Protein AF-A0A7L4UNH4-F1 (afdb_monomer_lite)

Organism: Balneicella halophila (NCBI:txid1537566)

pLDDT: mean 81.83, std 10.41, range [56.84, 92.81]

Sequence (90 aa):
MFNFDFSVDHQLRPRIKLDRELLLFPRMFLEGEYEYRADFGWVNDLENDKDYEGEHGWTLGLSYMISRNFSLHANYDNDTKWGGGLSIRF

Radius of gyration: 17.51 Å; chains: 1; bounding box: 43×22×44 Å

Foldseek 3Di:
DWDWDWDQDPQRWIKIKIWDWDDPDPFKIKIKIKIWIKHQCPRHDDPPPDRIDIDIKIKIKMKGDPDPFWIKIKMAIPPPGIDIDIGGHD

Secondary structure (DSSP, 8-state):
-EEEEEEE-TTS-EEEEEEEEEEEETTEEEEEEEEEEEE-SSSS--TTS-S-EEEEEEEEEEEEEEETTEEEEEEEETTT--EEEEEE--

Structure (mmCIF, N/CA/C/O backbone):
data_AF-A0A7L4UNH4-F1
#
_entry.id   AF-A0A7L4UNH4-F1
#
loop_
_atom_site.group_PDB
_atom_site.id
_atom_site.type_symbol
_atom_site.label_atom_id
_atom_site.label_alt_id
_atom_site.label_comp_id
_atom_site.label_asym_id
_atom_site.label_entity_id
_atom_site.label_seq_id
_atom_site.pdbx_PDB_ins_code
_atom_site.Cartn_x
_atom_site.Cartn_y
_atom_site.Cartn_z
_atom_site.occupancy
_atom_site.B_iso_or_equiv
_atom_site.auth_seq_id
_atom_site.auth_comp_id
_atom_site.auth_asym_id
_atom_site.auth_atom_id
_atom_site.pdbx_PDB_model_num
ATOM 1 N N . MET A 1 1 ? -12.617 -1.233 -3.200 1.00 67.38 1 MET A N 1
ATOM 2 C CA . MET A 1 1 ? -12.890 -0.874 -4.619 1.00 67.38 1 MET A CA 1
ATOM 3 C C . MET A 1 1 ? -11.791 -1.452 -5.514 1.00 67.38 1 MET A C 1
ATOM 5 O O . MET A 1 1 ? -10.797 -1.924 -4.977 1.00 67.38 1 MET A O 1
ATOM 9 N N . PHE A 1 2 ? -11.986 -1.522 -6.834 1.00 80.81 2 PHE A N 1
ATOM 10 C CA . PHE A 1 2 ? -10.963 -1.983 -7.786 1.00 80.81 2 PHE A CA 1
ATOM 11 C C . PHE A 1 2 ? -10.631 -0.845 -8.734 1.00 80.81 2 PHE A C 1
ATOM 13 O O . PHE A 1 2 ? -11.532 -0.405 -9.447 1.00 80.81 2 PHE A O 1
ATOM 20 N N . ASN A 1 3 ? -9.376 -0.408 -8.730 1.00 80.38 3 ASN A N 1
ATOM 21 C CA . ASN A 1 3 ? -8.878 0.600 -9.650 1.00 80.38 3 ASN A CA 1
ATOM 22 C C . ASN A 1 3 ? -7.721 0.018 -10.459 1.00 80.38 3 ASN A C 1
ATOM 24 O O . ASN A 1 3 ? -6.912 -0.766 -9.963 1.00 80.38 3 ASN A O 1
ATOM 28 N N . PHE A 1 4 ? -7.693 0.385 -11.730 1.00 82.38 4 PHE A N 1
ATOM 29 C CA . PHE A 1 4 ? -6.623 0.054 -12.648 1.00 82.38 4 PHE A CA 1
ATOM 30 C C . PHE A 1 4 ? -6.227 1.346 -13.338 1.00 82.38 4 PHE A C 1
ATOM 32 O O . PHE A 1 4 ? -7.006 1.880 -14.130 1.00 82.38 4 PHE A O 1
ATOM 39 N N . ASP A 1 5 ? -5.030 1.819 -13.034 1.00 80.75 5 ASP A N 1
ATOM 40 C CA . ASP A 1 5 ? -4.4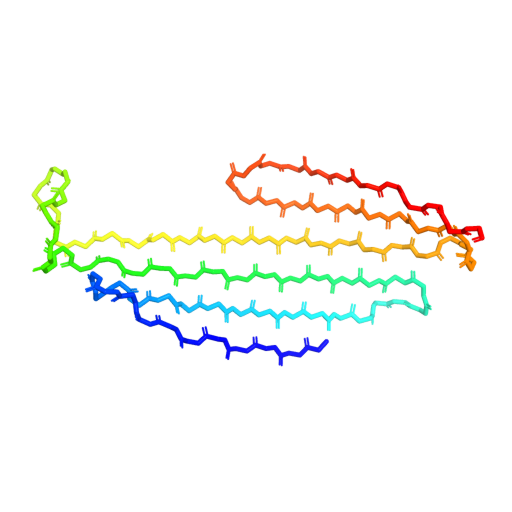80 3.034 -13.598 1.00 80.75 5 ASP A CA 1
ATOM 41 C C . ASP A 1 5 ? -3.323 2.671 -14.523 1.00 80.75 5 ASP A C 1
ATOM 43 O O . ASP A 1 5 ? -2.328 2.059 -14.129 1.00 80.75 5 ASP A O 1
ATOM 47 N N . PHE A 1 6 ? -3.463 3.058 -15.786 1.00 78.50 6 PHE A N 1
ATOM 48 C CA . PHE A 1 6 ? -2.397 2.980 -16.770 1.00 78.50 6 PHE A CA 1
ATOM 49 C C . PHE A 1 6 ? -1.916 4.393 -17.068 1.00 78.50 6 PHE A C 1
ATOM 51 O O . PHE A 1 6 ? -2.693 5.240 -17.510 1.00 78.50 6 PHE A O 1
ATOM 58 N N . SER A 1 7 ? -0.634 4.641 -16.834 1.00 79.00 7 SER A N 1
ATOM 59 C CA . SER A 1 7 ? -0.005 5.922 -17.124 1.00 79.00 7 SER A CA 1
ATOM 60 C C . SER A 1 7 ? 1.291 5.702 -17.884 1.00 79.00 7 SER A C 1
ATOM 62 O O . SER A 1 7 ? 2.015 4.744 -17.634 1.00 79.00 7 SER A O 1
ATOM 64 N N . VAL A 1 8 ? 1.592 6.593 -18.820 1.00 74.69 8 VAL A N 1
ATOM 65 C CA . VAL A 1 8 ? 2.869 6.608 -19.532 1.00 74.69 8 VAL A CA 1
ATOM 66 C C . VAL A 1 8 ? 3.517 7.944 -19.234 1.00 74.69 8 VAL A C 1
ATOM 68 O O . VAL A 1 8 ? 2.960 8.996 -19.546 1.00 74.69 8 VAL A O 1
ATOM 71 N N . ASP A 1 9 ? 4.670 7.890 -18.578 1.00 71.75 9 ASP A N 1
ATOM 72 C CA . ASP A 1 9 ? 5.434 9.083 -18.232 1.00 71.75 9 ASP A CA 1
ATOM 73 C C . ASP A 1 9 ? 6.104 9.697 -19.478 1.00 71.75 9 ASP A C 1
ATOM 75 O O . ASP A 1 9 ? 6.247 9.045 -20.516 1.00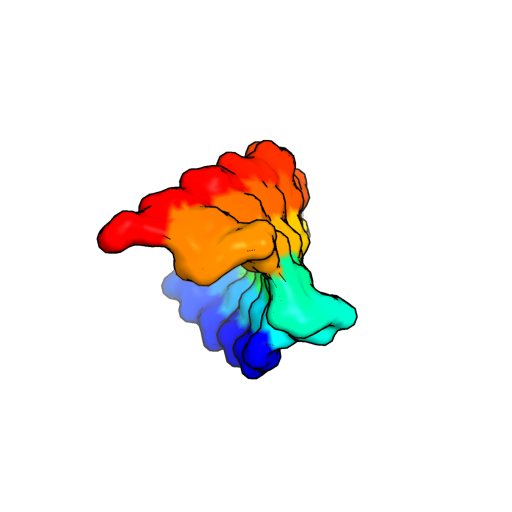 71.75 9 ASP A O 1
ATOM 79 N N . HIS A 1 10 ? 6.581 10.938 -19.358 1.00 66.31 10 HIS A N 1
ATOM 80 C CA . HIS A 1 10 ? 7.350 11.665 -20.379 1.00 66.31 10 HIS A CA 1
ATOM 81 C C . HIS A 1 10 ? 8.523 10.842 -20.943 1.00 66.31 10 HIS A C 1
ATOM 83 O O . HIS A 1 10 ? 8.892 10.989 -22.104 1.00 66.31 10 HIS A O 1
ATOM 89 N N . GLN A 1 11 ? 9.117 9.971 -20.125 1.00 64.75 11 GLN A N 1
ATOM 90 C CA . GLN A 1 11 ? 10.236 9.109 -20.516 1.00 64.75 11 GLN A CA 1
ATOM 91 C C . GLN A 1 11 ? 9.799 7.792 -21.182 1.00 64.75 11 GLN A C 1
ATOM 93 O O . GLN A 1 11 ? 10.604 6.876 -21.285 1.00 64.75 11 GLN A O 1
ATOM 98 N N . LEU A 1 12 ? 8.536 7.670 -21.618 1.00 74.00 12 LEU A N 1
ATOM 99 C CA . LEU A 1 12 ? 7.974 6.449 -22.218 1.00 74.00 12 LEU A CA 1
ATOM 100 C C . LEU A 1 12 ? 8.078 5.220 -21.307 1.00 74.00 12 LEU A C 1
ATOM 102 O O . LEU A 1 12 ? 8.174 4.090 -21.780 1.00 74.00 12 LEU A O 1
ATOM 106 N N . ARG A 1 13 ? 8.022 5.444 -19.993 1.00 77.69 13 ARG A N 1
ATOM 107 C CA . ARG A 1 13 ? 8.010 4.386 -18.982 1.00 77.69 13 ARG A CA 1
ATOM 108 C C . ARG A 1 13 ? 6.563 4.080 -18.617 1.00 77.69 13 ARG A C 1
ATOM 110 O O . ARG A 1 13 ? 5.988 4.824 -17.811 1.00 77.69 13 ARG A O 1
ATOM 117 N N . PRO A 1 14 ? 5.911 3.080 -19.238 1.00 78.50 14 PRO A N 1
ATOM 118 C CA . PRO A 1 14 ? 4.574 2.700 -18.833 1.00 78.50 14 PRO A CA 1
ATOM 119 C C . PRO A 1 14 ? 4.595 2.219 -17.387 1.00 78.50 14 PRO A C 1
ATOM 121 O O . PRO A 1 14 ? 5.382 1.359 -16.985 1.00 78.50 14 PRO A O 1
ATOM 124 N N . ARG A 1 15 ? 3.684 2.794 -16.617 1.00 82.94 15 ARG A N 1
ATOM 125 C CA . ARG A 1 15 ? 3.376 2.440 -15.247 1.00 82.94 15 ARG A CA 1
ATOM 126 C C . ARG A 1 15 ? 1.959 1.897 -15.215 1.00 82.94 15 ARG A C 1
ATOM 128 O O . ARG A 1 15 ? 1.005 2.576 -15.595 1.00 82.94 15 ARG A O 1
ATOM 135 N N . ILE A 1 16 ? 1.843 0.666 -14.755 1.00 84.12 16 ILE A N 1
ATOM 136 C CA . ILE A 1 16 ? 0.583 0.001 -14.476 1.00 84.12 16 ILE A CA 1
ATOM 137 C C . ILE A 1 16 ? 0.438 -0.032 -12.963 1.00 84.12 16 ILE A C 1
ATOM 139 O O . ILE A 1 16 ? 1.284 -0.601 -12.281 1.00 84.12 16 ILE A O 1
ATOM 143 N N . LYS A 1 17 ? -0.629 0.562 -12.445 1.00 87.00 17 LYS A N 1
ATOM 144 C CA . LYS A 1 17 ? -0.979 0.502 -11.032 1.00 87.00 17 LYS A CA 1
ATOM 145 C C . LYS A 1 17 ? -2.328 -0.189 -10.881 1.00 87.00 17 LYS A C 1
ATOM 147 O O . LYS A 1 17 ? -3.295 0.121 -11.573 1.00 87.00 17 LYS A O 1
ATOM 152 N N . LEU A 1 18 ? -2.362 -1.185 -10.011 1.00 88.62 18 LEU A N 1
ATOM 153 C CA . LEU A 1 18 ? -3.524 -2.004 -9.706 1.00 88.62 18 LEU A CA 1
ATOM 154 C C . LEU A 1 18 ? -3.831 -1.853 -8.226 1.00 88.62 18 LEU A C 1
ATOM 156 O O . LEU A 1 18 ? -3.075 -2.351 -7.397 1.00 88.62 18 LEU A O 1
ATOM 160 N N . ASP A 1 19 ? -4.965 -1.243 -7.907 1.00 88.94 19 ASP A N 1
ATOM 161 C CA . ASP A 1 19 ? -5.415 -1.076 -6.532 1.00 88.94 19 ASP A CA 1
ATOM 162 C C . ASP A 1 19 ? -6.641 -1.936 -6.264 1.00 88.94 19 ASP A C 1
ATOM 164 O O . ASP A 1 19 ? -7.641 -1.936 -6.998 1.00 88.94 19 ASP A O 1
ATOM 168 N N . ARG A 1 20 ? -6.589 -2.668 -5.159 1.00 90.06 20 ARG A N 1
ATOM 169 C CA . ARG A 1 20 ? -7.667 -3.530 -4.710 1.00 90.06 20 ARG A CA 1
ATOM 170 C C . ARG A 1 20 ? -7.879 -3.368 -3.220 1.00 90.06 20 ARG A C 1
ATOM 172 O O . ARG A 1 20 ? -7.050 -3.752 -2.413 1.00 90.06 20 ARG A O 1
ATOM 179 N N . GLU A 1 21 ? -9.070 -2.931 -2.854 1.00 88.94 21 GLU A N 1
ATOM 180 C CA . GLU A 1 21 ? -9.518 -2.934 -1.465 1.00 88.94 21 GLU A CA 1
ATOM 181 C C . GLU A 1 21 ? -10.654 -3.947 -1.292 1.00 88.94 21 GLU A C 1
ATOM 183 O O . GLU A 1 21 ? -11.647 -3.941 -2.038 1.00 88.94 21 GLU A O 1
ATOM 188 N N . LEU A 1 22 ? -10.481 -4.822 -0.304 1.00 89.38 22 LEU A N 1
ATOM 189 C CA . LEU A 1 22 ? -11.352 -5.924 0.070 1.00 89.38 22 LEU A CA 1
ATOM 190 C C . LEU A 1 22 ? -11.783 -5.771 1.529 1.00 89.38 22 LEU A C 1
ATOM 192 O O . LEU A 1 22 ? -10.964 -5.634 2.434 1.00 89.38 22 LEU A O 1
ATOM 196 N N . LEU A 1 23 ? -13.084 -5.883 1.772 1.00 90.38 23 LEU A N 1
ATOM 197 C CA . LEU A 1 23 ? -13.616 -5.990 3.122 1.00 90.38 23 LEU A CA 1
ATOM 198 C C . LEU A 1 23 ? -13.534 -7.456 3.573 1.00 90.38 23 LEU A C 1
ATOM 200 O O . LEU A 1 23 ? -14.304 -8.288 3.096 1.00 90.38 23 LEU A O 1
ATOM 204 N N . LEU A 1 24 ? -12.609 -7.781 4.478 1.00 88.56 24 LEU A N 1
ATOM 205 C CA . LEU A 1 24 ? -12.456 -9.147 4.999 1.00 88.56 24 LEU A CA 1
ATOM 206 C C . LEU A 1 24 ? -13.465 -9.448 6.112 1.00 88.56 24 LEU A C 1
ATOM 208 O O . LEU A 1 24 ? -14.006 -10.547 6.194 1.00 88.56 24 LEU A O 1
ATOM 212 N N . PHE A 1 25 ? -13.736 -8.453 6.956 1.00 90.00 25 PHE A N 1
ATOM 213 C CA . PHE A 1 25 ? -14.709 -8.528 8.044 1.00 90.00 25 PHE A CA 1
ATOM 214 C C . PHE A 1 25 ? -15.433 -7.186 8.174 1.00 90.00 25 PHE A C 1
ATOM 216 O O . PHE A 1 25 ? -14.892 -6.171 7.743 1.00 90.00 25 PHE A O 1
ATOM 223 N N . PRO A 1 26 ? -16.586 -7.112 8.866 1.00 86.94 26 PRO A N 1
ATOM 224 C CA . PRO A 1 26 ? -17.338 -5.862 9.056 1.00 86.94 26 PRO A CA 1
ATOM 225 C C . PRO A 1 26 ? -16.561 -4.691 9.692 1.00 86.94 26 PRO A C 1
ATOM 227 O O . PRO A 1 26 ? -17.097 -3.593 9.808 1.00 86.94 26 PRO A O 1
ATOM 230 N N . ARG A 1 27 ? -15.328 -4.923 10.157 1.00 89.69 27 ARG A N 1
ATOM 231 C CA . ARG A 1 27 ? -14.432 -3.929 10.759 1.00 89.69 27 ARG A CA 1
ATOM 232 C C . ARG A 1 27 ? -12.992 -4.001 10.237 1.00 89.69 27 ARG A C 1
ATOM 234 O O . ARG A 1 27 ? -12.144 -3.300 10.775 1.00 89.69 27 ARG A O 1
ATOM 241 N N . MET A 1 28 ? -12.702 -4.855 9.251 1.00 90.88 28 MET A N 1
ATOM 242 C CA . MET A 1 28 ? -11.348 -5.079 8.737 1.00 90.88 28 MET A CA 1
ATOM 243 C C . MET A 1 28 ? -11.320 -4.927 7.220 1.00 90.88 28 MET A C 1
ATOM 245 O O . MET A 1 28 ? -12.014 -5.653 6.504 1.00 90.88 28 MET A O 1
ATOM 249 N N . PHE A 1 29 ? -10.482 -4.009 6.766 1.00 91.94 29 PHE A N 1
ATOM 250 C CA . PHE A 1 29 ? -10.236 -3.686 5.372 1.00 91.94 29 PHE A CA 1
ATOM 251 C C . PHE A 1 29 ? -8.829 -4.153 5.023 1.00 91.94 29 PHE A C 1
ATOM 253 O O . PHE A 1 29 ? -7.890 -3.951 5.792 1.00 91.94 29 PHE A O 1
ATOM 260 N N . LEU A 1 30 ? -8.704 -4.821 3.888 1.00 91.69 30 LEU A N 1
ATOM 261 C CA . LEU A 1 30 ? -7.436 -5.197 3.295 1.00 91.69 30 LEU A CA 1
ATOM 262 C C . LEU A 1 30 ? -7.281 -4.402 2.008 1.00 91.69 30 LEU A C 1
ATOM 264 O O . LEU A 1 30 ? -8.151 -4.446 1.143 1.00 91.69 30 LEU A O 1
ATOM 268 N N . GLU A 1 31 ? -6.168 -3.710 1.887 1.00 91.25 31 GLU A N 1
ATOM 269 C CA . GLU A 1 31 ? -5.789 -2.903 0.741 1.00 91.25 31 GLU A CA 1
ATOM 270 C C . GLU A 1 31 ? -4.564 -3.563 0.109 1.00 91.25 31 GLU A C 1
ATOM 272 O O . GLU A 1 31 ? -3.626 -3.954 0.794 1.00 91.25 31 GLU A O 1
ATOM 277 N N . GLY A 1 32 ? -4.592 -3.768 -1.196 1.00 91.44 32 GLY A N 1
ATOM 278 C CA . GLY A 1 32 ? -3.493 -4.333 -1.955 1.00 91.44 32 GLY A CA 1
ATOM 279 C C . GLY A 1 32 ? -3.251 -3.473 -3.174 1.00 91.44 32 GLY A C 1
ATOM 280 O O . GLY A 1 32 ? -4.168 -3.249 -3.960 1.00 91.44 32 GLY A O 1
ATOM 281 N N . GLU A 1 33 ? -2.024 -3.011 -3.315 1.00 89.38 33 GLU A N 1
ATOM 282 C CA . GLU A 1 33 ? -1.554 -2.216 -4.434 1.00 89.38 33 GLU A CA 1
ATOM 283 C C . GLU A 1 33 ? -0.426 -2.982 -5.128 1.00 89.38 33 GLU A C 1
ATOM 285 O O . GLU A 1 33 ? 0.477 -3.520 -4.484 1.00 89.38 33 GLU A O 1
ATOM 290 N N . TYR A 1 34 ? -0.503 -3.075 -6.450 1.00 88.81 34 TYR A N 1
ATOM 291 C CA . TYR A 1 34 ? 0.542 -3.646 -7.286 1.00 88.81 34 TYR A CA 1
ATOM 292 C C . TYR A 1 34 ? 0.930 -2.622 -8.347 1.00 88.81 34 TYR A C 1
ATOM 294 O O . TYR A 1 34 ? 0.125 -2.287 -9.218 1.00 88.81 34 TYR A O 1
ATOM 302 N N . GLU A 1 35 ? 2.159 -2.122 -8.265 1.00 86.25 35 GLU A N 1
ATOM 303 C CA . GLU A 1 35 ? 2.745 -1.212 -9.241 1.00 86.25 35 GLU A CA 1
ATOM 304 C C . GLU A 1 35 ? 3.757 -1.978 -10.090 1.00 86.25 35 GLU A C 1
ATOM 306 O O . GLU A 1 35 ? 4.688 -2.608 -9.594 1.00 86.25 35 GLU A O 1
ATOM 311 N N . TYR A 1 36 ? 3.592 -1.901 -11.400 1.00 83.50 36 TYR A N 1
ATOM 312 C CA . TYR A 1 36 ? 4.553 -2.411 -12.355 1.00 83.50 36 TYR A CA 1
ATOM 313 C C . TYR A 1 36 ? 4.997 -1.284 -13.268 1.00 83.50 36 TYR A C 1
ATOM 315 O O . TYR A 1 36 ? 4.178 -0.645 -13.933 1.00 83.50 36 TYR A O 1
ATOM 323 N N . ARG A 1 37 ? 6.303 -1.046 -13.312 1.00 82.06 37 ARG A N 1
ATOM 324 C CA . ARG A 1 37 ? 6.910 -0.026 -14.154 1.00 82.06 37 ARG A CA 1
ATOM 325 C C . ARG A 1 37 ? 7.904 -0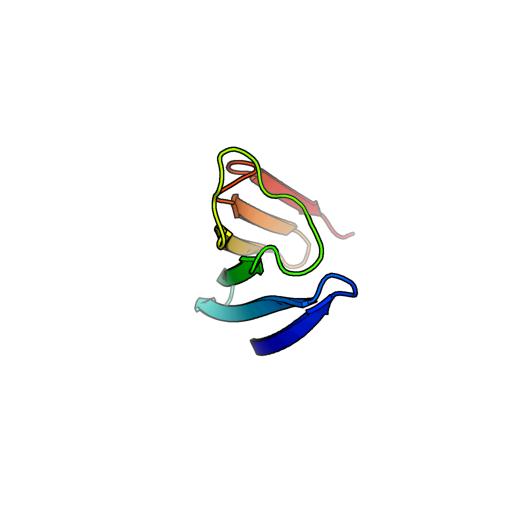.693 -15.087 1.00 82.06 37 ARG A C 1
ATOM 327 O O . ARG A 1 37 ? 8.815 -1.381 -14.643 1.00 82.06 37 ARG A O 1
ATOM 334 N N . ALA A 1 38 ? 7.710 -0.485 -16.380 1.00 79.69 38 ALA A N 1
ATOM 335 C CA . ALA A 1 38 ? 8.654 -0.921 -17.394 1.00 79.69 38 ALA A CA 1
ATOM 336 C C . ALA A 1 38 ? 9.393 0.300 -17.941 1.00 79.69 38 ALA A C 1
ATOM 338 O O . ALA A 1 38 ? 8.763 1.264 -18.376 1.00 79.69 38 ALA A O 1
ATOM 339 N N . ASP A 1 39 ? 10.718 0.251 -17.915 1.00 76.88 39 ASP A N 1
ATOM 340 C CA . ASP A 1 39 ? 11.607 1.190 -18.582 1.00 76.88 39 ASP A CA 1
ATOM 341 C C . ASP A 1 39 ? 12.284 0.466 -19.746 1.00 76.88 39 ASP A C 1
ATOM 343 O O . ASP A 1 39 ? 12.872 -0.598 -19.569 1.00 76.88 39 ASP A O 1
ATOM 347 N N . PHE A 1 40 ? 12.148 1.011 -20.951 1.00 70.19 40 PHE A N 1
ATOM 348 C CA . PHE A 1 40 ? 12.709 0.439 -22.176 1.00 70.19 40 PHE A CA 1
ATOM 349 C C . PHE A 1 40 ? 14.006 1.135 -22.607 1.00 70.19 40 PHE A C 1
ATOM 351 O O . PHE A 1 40 ? 14.479 0.893 -23.713 1.00 70.19 40 PHE A O 1
ATOM 358 N N . GLY A 1 41 ? 14.542 2.071 -21.811 1.00 66.12 41 GLY A N 1
ATOM 359 C CA . GLY A 1 41 ? 15.814 2.737 -22.121 1.00 66.12 41 GLY A CA 1
ATOM 360 C C . GLY A 1 41 ? 15.802 3.595 -23.391 1.00 66.12 41 GLY A C 1
ATOM 361 O O . GLY A 1 41 ? 16.837 4.072 -23.832 1.00 66.12 41 GLY A O 1
ATOM 362 N N . TRP A 1 42 ? 14.638 3.830 -24.010 1.00 67.44 42 TRP A N 1
ATOM 363 C CA . TRP A 1 42 ? 14.544 4.580 -25.272 1.00 67.44 42 TRP A CA 1
ATOM 364 C C . TRP A 1 42 ? 14.879 6.067 -25.122 1.00 67.44 42 TRP A C 1
ATOM 366 O O . TRP A 1 42 ? 15.176 6.735 -26.110 1.00 67.44 42 TRP A O 1
ATOM 376 N N . VAL A 1 43 ? 14.780 6.594 -23.899 1.00 63.31 43 VAL A N 1
ATOM 377 C CA . VAL A 1 43 ? 15.011 8.012 -23.575 1.00 63.31 43 VAL A CA 1
ATOM 378 C C . VAL A 1 43 ? 16.156 8.196 -22.567 1.00 63.31 43 VAL A C 1
ATOM 380 O O . VAL A 1 43 ? 16.734 9.278 -22.515 1.00 63.31 43 VAL A O 1
ATOM 383 N N . ASN A 1 44 ? 16.501 7.167 -21.788 1.00 60.00 44 ASN A N 1
ATOM 384 C CA . ASN A 1 44 ? 17.542 7.207 -20.759 1.00 60.00 44 ASN A CA 1
ATOM 385 C C . ASN A 1 44 ? 18.629 6.169 -21.063 1.00 60.00 44 ASN A C 1
ATOM 387 O O . ASN A 1 44 ? 18.303 5.020 -21.343 1.00 60.00 44 ASN A O 1
ATOM 391 N N . ASP A 1 45 ? 19.898 6.551 -20.905 1.00 60.25 45 ASP A N 1
ATOM 392 C CA . ASP A 1 45 ? 21.006 5.595 -20.836 1.00 60.25 45 ASP A CA 1
ATOM 393 C C . ASP A 1 45 ? 20.897 4.807 -19.519 1.00 60.25 45 ASP A C 1
ATOM 395 O O . ASP A 1 45 ? 21.144 5.340 -18.434 1.00 60.25 45 ASP A O 1
ATOM 399 N N . LEU A 1 46 ? 20.469 3.549 -19.606 1.00 62.53 46 LEU A N 1
ATOM 400 C CA . LEU A 1 46 ? 20.416 2.617 -18.478 1.00 62.53 46 LEU A CA 1
ATOM 401 C C . LEU A 1 46 ? 21.839 2.125 -18.145 1.00 62.53 46 LEU A C 1
ATOM 403 O O . LEU A 1 46 ? 22.649 1.851 -19.034 1.00 62.53 46 LEU A O 1
ATOM 407 N N . GLU A 1 47 ? 22.172 2.001 -16.857 1.00 59.44 47 GLU A N 1
ATOM 408 C CA . GLU A 1 47 ? 23.485 1.496 -16.433 1.00 59.44 47 GLU A CA 1
ATOM 409 C C . GLU A 1 47 ? 23.695 0.033 -16.886 1.00 59.44 47 GLU A C 1
ATOM 411 O O . GLU A 1 47 ? 22.799 -0.805 -16.781 1.00 59.44 47 GLU A O 1
ATOM 416 N N . ASN A 1 48 ? 24.919 -0.298 -17.328 1.00 62.22 48 ASN A N 1
ATOM 417 C CA . ASN A 1 48 ? 25.346 -1.636 -17.783 1.00 62.22 48 ASN A CA 1
ATOM 418 C C . ASN A 1 48 ? 24.731 -2.161 -19.100 1.00 62.22 48 ASN A C 1
ATOM 420 O O . ASN A 1 48 ? 24.526 -3.371 -19.214 1.00 62.22 48 ASN A O 1
ATOM 424 N N . ASP A 1 49 ? 24.510 -1.315 -20.116 1.00 57.44 49 ASP A N 1
ATOM 425 C CA . ASP A 1 49 ? 24.172 -1.796 -21.479 1.00 57.44 49 ASP A CA 1
ATOM 426 C C . ASP A 1 49 ? 22.842 -2.591 -21.505 1.00 57.44 49 ASP A C 1
ATOM 428 O O . ASP A 1 49 ? 22.656 -3.545 -22.263 1.00 57.44 49 ASP A O 1
ATOM 432 N N . LYS A 1 50 ? 21.923 -2.261 -20.584 1.00 56.84 50 LYS A N 1
ATOM 433 C CA . LYS A 1 50 ? 20.619 -2.917 -20.470 1.00 56.84 50 LYS A CA 1
ATOM 434 C C . LYS A 1 50 ? 19.570 -2.112 -21.217 1.00 56.84 50 LYS A C 1
ATOM 436 O O . LYS A 1 50 ? 19.282 -0.993 -20.835 1.00 56.84 50 LYS A O 1
ATOM 441 N N . ASP A 1 51 ? 18.909 -2.728 -22.187 1.00 63.72 51 ASP A N 1
ATOM 442 C CA . ASP A 1 51 ? 17.811 -2.097 -22.934 1.00 63.72 51 ASP A CA 1
ATOM 443 C C . ASP A 1 51 ? 16.460 -2.125 -22.186 1.00 63.72 51 ASP A C 1
ATOM 445 O O . ASP A 1 51 ? 15.435 -1.706 -22.722 1.00 63.72 51 ASP A O 1
ATOM 449 N N . TYR A 1 52 ? 16.409 -2.695 -20.974 1.00 69.00 52 TYR A N 1
ATOM 450 C CA . TYR A 1 52 ? 15.157 -2.900 -20.248 1.00 69.00 52 TYR A CA 1
ATOM 451 C C . TYR A 1 52 ? 15.337 -3.036 -18.730 1.00 69.00 52 TYR A C 1
ATOM 453 O O . TYR A 1 52 ? 16.121 -3.868 -18.258 1.00 69.00 52 TYR A O 1
ATOM 461 N N . GLU A 1 53 ? 14.528 -2.298 -17.970 1.00 73.25 53 GLU A N 1
ATOM 462 C CA . GLU A 1 53 ? 14.401 -2.412 -16.518 1.00 73.25 53 GLU A CA 1
ATOM 463 C C . GLU A 1 53 ? 12.924 -2.522 -16.108 1.00 73.25 53 GLU A C 1
ATOM 465 O O . GLU A 1 53 ? 12.095 -1.665 -16.405 1.00 73.25 53 GLU A O 1
ATOM 470 N N . GLY A 1 54 ? 12.578 -3.632 -15.455 1.00 72.69 54 GLY A N 1
ATOM 471 C CA . GLY A 1 54 ? 11.234 -3.897 -14.950 1.00 72.69 54 GLY A CA 1
ATOM 472 C C . GLY A 1 54 ? 11.203 -3.790 -13.432 1.00 72.69 54 GLY A C 1
ATOM 473 O O . GLY A 1 54 ? 11.635 -4.715 -12.740 1.00 72.69 54 GLY A O 1
ATOM 474 N N . GLU A 1 55 ? 10.655 -2.697 -12.914 1.00 78.38 55 GLU A N 1
ATOM 475 C CA . GLU A 1 55 ? 10.436 -2.507 -11.483 1.00 78.38 55 GLU A CA 1
ATOM 476 C C . GLU A 1 55 ? 9.054 -3.047 -11.103 1.00 78.38 55 GLU A C 1
ATOM 478 O O . GLU A 1 55 ? 8.035 -2.718 -11.717 1.00 78.38 55 GLU A O 1
ATOM 483 N N . HIS A 1 56 ? 9.017 -3.889 -10.073 1.00 84.19 56 HIS A N 1
ATOM 484 C CA . HIS A 1 56 ? 7.782 -4.402 -9.494 1.00 84.19 56 HIS A CA 1
ATOM 485 C C . HIS A 1 56 ? 7.694 -3.961 -8.033 1.00 84.19 56 HIS A C 1
ATOM 487 O O . HIS A 1 56 ? 8.477 -4.382 -7.183 1.00 84.19 56 HIS A O 1
ATOM 493 N N . GLY A 1 57 ? 6.724 -3.102 -7.752 1.00 87.75 57 GLY A N 1
ATOM 494 C CA . GLY A 1 57 ? 6.349 -2.672 -6.417 1.00 87.75 57 GLY A CA 1
ATOM 495 C C . GLY A 1 57 ? 5.059 -3.361 -6.002 1.00 87.75 57 GLY A C 1
ATOM 496 O O . GLY A 1 57 ? 4.131 -3.520 -6.793 1.00 87.75 57 GLY A O 1
ATOM 497 N N . TRP A 1 58 ? 4.984 -3.788 -4.751 1.00 88.81 58 TRP A N 1
ATOM 498 C CA . TRP A 1 58 ? 3.728 -4.243 -4.181 1.00 88.81 58 TRP A CA 1
ATOM 499 C C . TRP A 1 58 ? 3.613 -3.756 -2.749 1.00 88.81 58 TRP A C 1
ATOM 501 O O . TRP A 1 58 ? 4.588 -3.761 -1.990 1.00 88.81 58 TRP A O 1
ATOM 511 N N . THR A 1 59 ? 2.396 -3.370 -2.392 1.00 90.44 59 THR A N 1
ATOM 512 C CA . THR A 1 59 ? 2.067 -2.833 -1.081 1.00 90.44 59 THR A CA 1
ATOM 513 C C . THR A 1 59 ? 0.806 -3.521 -0.576 1.00 90.44 59 THR A C 1
ATOM 515 O O . THR A 1 59 ? -0.183 -3.662 -1.291 1.00 90.44 59 THR A O 1
ATOM 518 N N . LEU A 1 60 ? 0.830 -3.980 0.671 1.00 91.69 60 LEU A N 1
ATOM 519 C CA . LEU A 1 60 ? -0.314 -4.562 1.363 1.00 91.69 60 LEU A CA 1
ATOM 520 C C . LEU A 1 60 ? -0.644 -3.718 2.593 1.00 91.69 60 LEU A C 1
ATOM 522 O O . LEU A 1 60 ? 0.126 -3.673 3.548 1.00 91.69 60 LEU A O 1
ATOM 526 N N . GLY A 1 61 ? -1.795 -3.061 2.579 1.00 92.12 61 GLY A N 1
ATOM 527 C CA . GLY A 1 61 ? -2.400 -2.363 3.705 1.00 92.12 61 GLY A CA 1
ATOM 528 C C . GLY A 1 61 ? -3.439 -3.225 4.421 1.00 92.12 61 GLY A C 1
ATOM 529 O O . GLY A 1 61 ? -4.183 -3.986 3.810 1.00 92.12 61 GLY A O 1
ATOM 530 N N . LEU A 1 62 ? -3.522 -3.103 5.738 1.00 92.56 62 LEU A N 1
ATOM 531 C CA . LEU A 1 62 ? -4.578 -3.678 6.554 1.00 92.56 62 LEU A CA 1
ATOM 532 C C . LEU A 1 62 ? -5.054 -2.640 7.563 1.00 92.56 62 LEU A C 1
ATOM 534 O O . LEU A 1 62 ? -4.297 -2.177 8.415 1.00 92.56 62 LEU A O 1
ATOM 538 N N . SER A 1 63 ? -6.338 -2.325 7.494 1.00 91.88 63 SER A N 1
ATOM 539 C CA . SER A 1 63 ? -6.993 -1.344 8.346 1.00 91.88 63 SER A CA 1
ATOM 540 C C . SER A 1 63 ? -8.044 -2.032 9.209 1.00 91.88 63 SER A C 1
ATOM 542 O O . SER A 1 63 ? -8.939 -2.710 8.709 1.00 91.88 63 SER A O 1
ATOM 544 N N . TYR A 1 64 ? -7.963 -1.858 10.526 1.00 91.94 64 TYR A N 1
ATOM 545 C CA . TYR A 1 64 ? -8.916 -2.397 11.488 1.00 91.94 64 TYR A CA 1
ATOM 546 C C . TYR A 1 64 ? -9.567 -1.285 12.310 1.00 91.94 64 TYR A C 1
ATOM 548 O O . TYR A 1 64 ? -8.907 -0.510 13.006 1.00 91.94 64 TYR A O 1
ATOM 556 N N . MET A 1 65 ? -10.894 -1.228 12.264 1.00 92.00 65 MET A N 1
ATOM 557 C CA . MET A 1 65 ? -11.685 -0.246 12.991 1.00 92.00 65 MET A CA 1
ATOM 558 C C . MET A 1 65 ? -12.109 -0.830 14.342 1.00 92.00 65 MET A C 1
ATOM 560 O O . MET A 1 65 ? -13.073 -1.590 14.446 1.00 92.00 65 MET A O 1
ATOM 564 N N . ILE A 1 66 ? -11.366 -0.480 15.392 1.00 89.12 66 ILE A N 1
ATOM 565 C CA . ILE A 1 66 ? -11.612 -0.968 16.757 1.00 89.12 66 ILE A CA 1
ATOM 566 C C . ILE A 1 66 ? -12.923 -0.373 17.288 1.00 89.12 66 ILE A C 1
ATOM 568 O O . ILE A 1 66 ? -13.785 -1.095 17.793 1.00 89.12 66 ILE A O 1
ATOM 572 N N . SER A 1 67 ? -13.085 0.939 17.103 1.00 87.88 67 SER A N 1
ATOM 573 C CA . SER A 1 67 ? -14.232 1.732 17.552 1.00 87.88 67 SER A CA 1
ATOM 574 C C . SER A 1 67 ? -14.546 2.825 16.530 1.00 87.88 67 SER A C 1
ATOM 576 O O . SER A 1 67 ? -13.737 3.109 15.653 1.00 87.88 67 SER A O 1
ATOM 578 N N . ARG A 1 68 ? -15.693 3.508 16.664 1.00 84.62 68 ARG A N 1
ATOM 579 C CA . ARG A 1 68 ? -16.075 4.625 15.767 1.00 84.62 68 ARG A CA 1
ATOM 580 C C . ARG A 1 68 ? -15.044 5.764 15.734 1.00 84.62 68 ARG A C 1
ATOM 582 O O . ARG A 1 68 ? -14.983 6.504 14.762 1.00 84.62 68 ARG A O 1
ATOM 589 N N . ASN A 1 69 ? -14.241 5.874 16.788 1.00 90.19 69 ASN A N 1
ATOM 590 C CA . ASN A 1 69 ? -13.246 6.922 16.995 1.00 90.19 69 ASN A CA 1
ATOM 591 C C . ASN A 1 69 ? -11.805 6.417 16.874 1.00 90.19 69 ASN A C 1
ATOM 593 O O . ASN A 1 69 ? -10.893 7.223 16.998 1.00 90.19 69 ASN A O 1
ATOM 597 N N . PHE A 1 70 ? -11.584 5.111 16.690 1.00 90.75 70 PHE A N 1
ATOM 598 C CA . PHE A 1 70 ? -10.253 4.511 16.756 1.00 90.75 70 PHE A CA 1
ATOM 599 C C . PHE A 1 70 ? -10.055 3.519 15.613 1.00 90.75 70 PHE A C 1
ATOM 601 O O . PHE A 1 70 ? -10.744 2.495 15.540 1.00 90.75 70 PHE A O 1
ATOM 608 N N . SER A 1 71 ? -9.092 3.810 14.747 1.00 90.44 71 SER A N 1
ATOM 609 C CA . SER A 1 71 ? -8.692 2.935 13.650 1.00 90.44 71 SER A CA 1
ATOM 610 C C . SER A 1 71 ? -7.197 2.659 13.714 1.00 90.44 71 SER A C 1
ATOM 612 O O . SER A 1 71 ? -6.387 3.567 13.907 1.00 90.44 71 SER A O 1
ATOM 614 N N . LEU A 1 72 ? -6.849 1.391 13.541 1.00 91.94 72 LEU A N 1
ATOM 615 C CA . LEU A 1 72 ? -5.486 0.917 13.382 1.00 91.94 72 LEU A CA 1
ATOM 616 C C . LEU A 1 72 ? -5.245 0.641 11.905 1.00 91.94 72 LEU A C 1
ATOM 618 O O . LEU A 1 72 ? -6.066 -0.000 11.263 1.00 91.94 72 LEU A O 1
ATOM 622 N N . HIS A 1 73 ? -4.119 1.107 11.396 1.00 92.81 73 HIS A N 1
ATOM 623 C CA . HIS A 1 73 ? -3.657 0.858 10.045 1.00 92.81 73 HIS A CA 1
ATOM 624 C C . HIS A 1 73 ? -2.274 0.219 10.124 1.00 92.81 73 HIS A C 1
ATOM 626 O O . HIS A 1 73 ? -1.408 0.690 10.857 1.00 92.81 73 HIS A O 1
ATOM 632 N N . ALA A 1 74 ? -2.049 -0.830 9.352 1.00 92.50 74 ALA A N 1
ATOM 633 C CA . ALA A 1 74 ? -0.750 -1.434 9.111 1.00 92.50 74 ALA A CA 1
ATOM 634 C C . ALA A 1 74 ? -0.527 -1.472 7.601 1.00 92.50 74 ALA A C 1
ATOM 636 O O . ALA A 1 74 ? -1.471 -1.696 6.855 1.00 92.50 74 ALA A O 1
ATOM 637 N N . ASN A 1 75 ? 0.682 -1.211 7.132 1.00 91.38 75 ASN A N 1
ATOM 638 C CA . ASN A 1 75 ? 1.045 -1.389 5.736 1.00 91.38 75 ASN A CA 1
ATOM 639 C C . ASN A 1 75 ? 2.382 -2.110 5.621 1.00 91.38 75 ASN A C 1
ATOM 641 O O . ASN A 1 75 ? 3.233 -2.067 6.508 1.00 91.38 75 ASN A O 1
ATOM 645 N N . TYR A 1 76 ? 2.545 -2.823 4.524 1.00 89.75 76 TYR A N 1
ATOM 646 C CA . TYR A 1 76 ? 3.759 -3.520 4.172 1.00 89.75 76 TYR A CA 1
ATOM 647 C C . TYR A 1 76 ? 4.083 -3.188 2.731 1.00 89.75 76 TYR A C 1
ATOM 649 O O . TYR A 1 76 ? 3.295 -3.506 1.849 1.00 89.75 76 TYR A O 1
ATOM 657 N N . ASP A 1 77 ? 5.229 -2.561 2.514 1.00 90.06 77 ASP A N 1
ATOM 658 C CA . ASP A 1 77 ? 5.723 -2.205 1.192 1.00 90.06 77 ASP A CA 1
ATOM 659 C C . ASP A 1 77 ? 7.018 -2.971 0.902 1.00 90.06 77 ASP A C 1
ATOM 661 O O . ASP A 1 77 ? 7.858 -3.129 1.799 1.00 90.06 77 ASP A O 1
ATOM 665 N N . ASN A 1 78 ? 7.172 -3.449 -0.334 1.00 82.81 78 ASN A N 1
ATOM 666 C CA . ASN A 1 78 ? 8.371 -4.151 -0.794 1.00 82.81 78 ASN A CA 1
ATOM 667 C C . ASN A 1 78 ? 9.638 -3.278 -0.725 1.00 82.81 78 ASN A C 1
ATOM 669 O O . ASN A 1 78 ? 10.727 -3.801 -0.496 1.00 82.81 78 ASN A O 1
ATOM 673 N N . ASP A 1 79 ? 9.488 -1.963 -0.886 1.00 75.44 79 ASP A N 1
ATOM 674 C CA . ASP A 1 79 ? 10.587 -1.013 -1.057 1.00 75.44 79 ASP A CA 1
ATOM 675 C C . ASP A 1 79 ? 10.912 -0.274 0.254 1.00 75.44 79 ASP A C 1
ATOM 677 O O . ASP A 1 79 ? 12.058 -0.219 0.704 1.00 75.44 79 ASP A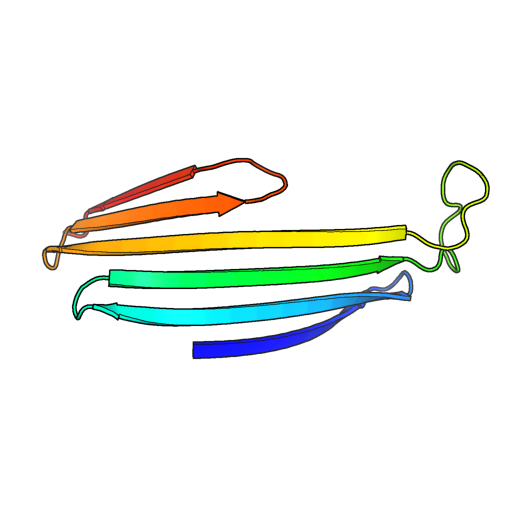 O 1
ATOM 681 N N . THR A 1 80 ? 9.881 0.226 0.948 1.00 62.28 80 THR A N 1
ATOM 682 C CA . THR A 1 80 ? 10.053 1.063 2.159 1.00 62.28 80 THR A CA 1
ATOM 683 C C . THR A 1 80 ? 10.056 0.260 3.474 1.00 62.28 80 THR A C 1
ATOM 685 O O . THR A 1 80 ? 10.414 0.789 4.529 1.00 62.28 80 THR A O 1
ATOM 688 N N . LYS A 1 81 ? 9.753 -1.049 3.426 1.00 76.81 81 LYS A N 1
ATOM 689 C CA . LYS A 1 81 ? 9.461 -1.914 4.591 1.00 76.81 81 LYS A CA 1
ATOM 690 C C . LYS A 1 81 ? 8.210 -1.466 5.371 1.00 76.81 81 LYS A C 1
ATOM 692 O O . LYS A 1 81 ? 7.622 -0.420 5.126 1.00 7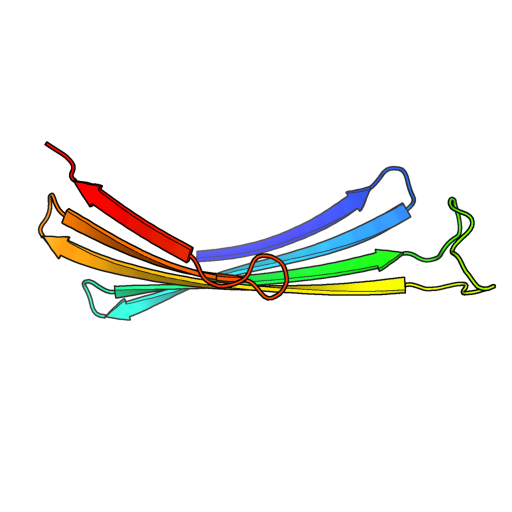6.81 81 LYS A O 1
ATOM 697 N N . TRP A 1 82 ? 7.762 -2.338 6.276 1.00 88.56 82 TRP A N 1
ATOM 698 C CA . TRP A 1 82 ? 6.510 -2.232 7.035 1.00 88.56 82 TRP A CA 1
ATOM 699 C C . TRP A 1 82 ? 6.341 -0.920 7.812 1.00 88.56 82 TRP A C 1
ATOM 701 O O . TRP A 1 82 ? 7.278 -0.414 8.429 1.00 88.56 82 TRP A O 1
ATOM 711 N N . GLY A 1 83 ? 5.111 -0.419 7.844 1.00 87.06 83 GLY A N 1
ATOM 712 C CA . GLY A 1 83 ? 4.696 0.752 8.598 1.00 87.06 83 GLY A CA 1
ATOM 713 C C . GLY A 1 83 ? 3.318 0.554 9.228 1.00 87.06 83 GLY A C 1
ATOM 714 O O . GLY A 1 83 ? 2.623 -0.443 9.023 1.00 87.06 83 GLY A O 1
ATOM 715 N N . GLY A 1 84 ? 2.915 1.500 10.065 1.00 90.75 84 GLY A N 1
ATOM 716 C CA . GLY A 1 84 ? 1.614 1.451 10.712 1.00 90.75 84 GLY A CA 1
ATOM 717 C C . GLY A 1 84 ? 1.266 2.766 11.381 1.00 90.75 84 GLY A C 1
ATOM 718 O O . GLY A 1 84 ? 2.139 3.521 11.804 1.00 90.75 84 GLY A O 1
ATOM 719 N N . GLY A 1 85 ? -0.029 3.041 11.459 1.00 90.06 85 GLY A N 1
ATOM 720 C CA . GLY A 1 85 ? -0.582 4.260 12.016 1.00 90.06 85 GLY A CA 1
ATOM 721 C C . GLY A 1 85 ? -1.774 3.963 12.909 1.00 90.06 85 GLY A C 1
ATOM 722 O O . GLY A 1 85 ? -2.584 3.079 12.644 1.00 90.06 85 GLY A O 1
ATOM 723 N N . LEU A 1 86 ? -1.896 4.739 13.976 1.00 91.31 86 LEU A N 1
ATOM 724 C CA . LEU A 1 86 ? -3.095 4.794 14.797 1.00 91.31 86 LEU A CA 1
ATOM 725 C C . LEU A 1 86 ? -3.769 6.132 14.548 1.00 91.31 86 LEU A C 1
ATOM 727 O O . LEU A 1 86 ? -3.122 7.175 14.594 1.00 91.31 86 LEU A O 1
ATOM 731 N N . SER A 1 87 ? -5.067 6.107 14.275 1.00 89.69 87 SER A N 1
ATOM 732 C CA . SER A 1 87 ? -5.859 7.320 14.112 1.00 89.69 87 SER A CA 1
ATOM 733 C C . SER A 1 87 ? -6.967 7.359 15.147 1.00 89.69 87 SER A C 1
ATOM 735 O O . SER A 1 87 ? -7.737 6.408 15.297 1.00 89.69 87 SER A O 1
ATOM 737 N N . ILE A 1 88 ? -7.037 8.493 15.841 1.00 87.75 88 ILE A N 1
ATOM 738 C CA . ILE A 1 88 ? -8.073 8.812 16.814 1.00 87.75 88 ILE A CA 1
ATOM 739 C C . ILE A 1 88 ? -8.842 10.011 16.271 1.00 87.75 88 ILE A C 1
ATOM 741 O O . ILE A 1 88 ? -8.240 11.042 15.979 1.00 87.75 88 ILE A O 1
ATOM 745 N N . ARG A 1 89 ? -10.157 9.876 16.106 1.00 85.12 89 ARG A N 1
ATOM 746 C CA . ARG A 1 89 ? -11.040 10.963 15.661 1.00 85.12 89 ARG A CA 1
ATOM 747 C C . ARG A 1 89 ? -11.977 11.332 16.804 1.00 85.12 89 ARG A C 1
ATOM 749 O O . ARG A 1 89 ? -12.652 10.448 17.331 1.00 85.12 89 ARG A O 1
ATOM 756 N N . PHE A 1 90 ? -11.989 12.601 17.188 1.00 82.75 90 PHE A N 1
ATOM 757 C CA . PHE A 1 90 ? -12.796 13.170 18.270 1.00 8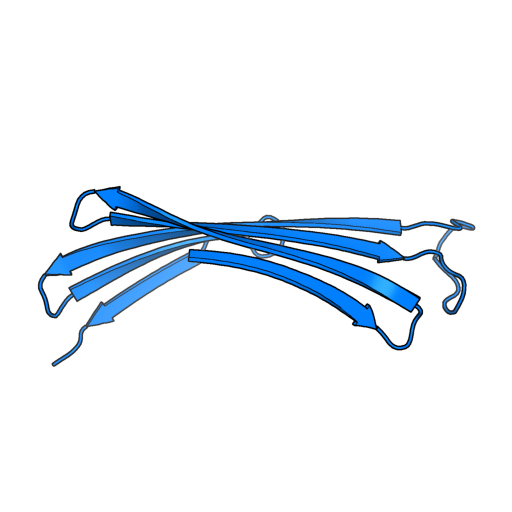2.75 90 PHE A CA 1
ATOM 758 C C . PHE A 1 90 ? -13.826 14.150 17.716 1.00 82.75 90 PHE A C 1
ATOM 760 O O . PHE A 1 90 ? -13.507 14.827 16.713 1.00 82.75 90 PHE A O 1
#